Protein AF-A0A7S1MWB8-F1 (afdb_monomer)

Structure (mmCIF, N/CA/C/O backbone):
data_AF-A0A7S1MWB8-F1
#
_entry.id   AF-A0A7S1MWB8-F1
#
loop_
_atom_site.group_PDB
_atom_site.id
_atom_site.type_symbol
_atom_site.label_atom_id
_atom_site.label_alt_id
_atom_site.label_comp_id
_atom_site.label_asym_id
_atom_site.label_entity_id
_atom_site.label_seq_id
_atom_site.pdbx_PDB_ins_code
_atom_site.Cartn_x
_atom_site.Cartn_y
_atom_site.Cartn_z
_atom_site.occupancy
_atom_site.B_iso_or_equiv
_atom_site.auth_seq_id
_atom_site.auth_comp_id
_atom_site.auth_asym_id
_atom_site.auth_atom_id
_atom_site.pdbx_PDB_model_num
ATOM 1 N N . GLN A 1 1 ? -26.493 2.253 20.696 1.00 56.72 1 GLN A N 1
ATOM 2 C CA . GLN A 1 1 ? -25.880 2.794 19.461 1.00 56.72 1 GLN A CA 1
ATOM 3 C C . GLN A 1 1 ? -24.365 2.562 19.425 1.00 56.72 1 GLN A C 1
ATOM 5 O O . GLN A 1 1 ? -23.899 2.051 18.419 1.00 56.72 1 GLN A O 1
ATOM 10 N N . ALA A 1 2 ? -23.616 2.782 20.517 1.00 62.59 2 ALA A N 1
ATOM 11 C CA . ALA A 1 2 ? -22.167 2.504 20.576 1.00 62.59 2 ALA A CA 1
ATOM 12 C C . ALA A 1 2 ? -21.754 1.055 20.207 1.00 62.59 2 ALA A C 1
ATOM 14 O O . ALA A 1 2 ? -20.804 0.874 19.457 1.00 62.59 2 ALA A O 1
ATOM 15 N N . GLN A 1 3 ? -22.499 0.028 20.642 1.00 67.19 3 GLN A N 1
ATOM 16 C CA . GLN A 1 3 ? -22.198 -1.379 20.306 1.00 67.19 3 GLN A CA 1
ATOM 17 C C . GLN A 1 3 ? -22.356 -1.722 18.813 1.00 67.19 3 GLN A C 1
ATOM 19 O O . GLN A 1 3 ? -21.615 -2.552 18.299 1.00 67.19 3 GLN A O 1
ATOM 24 N N . ALA A 1 4 ? -23.293 -1.084 18.102 1.00 66.25 4 ALA A N 1
ATOM 25 C CA . ALA A 1 4 ? -23.489 -1.324 16.669 1.00 66.25 4 ALA A CA 1
ATOM 26 C C . ALA A 1 4 ? -22.370 -0.679 15.834 1.00 66.25 4 ALA A C 1
ATOM 28 O O . ALA A 1 4 ? -21.898 -1.280 14.875 1.00 66.25 4 ALA A O 1
ATOM 29 N N . ILE A 1 5 ? -21.907 0.507 16.247 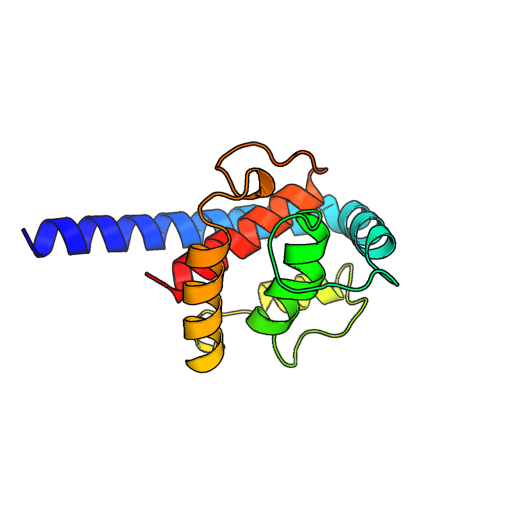1.00 74.62 5 ILE A N 1
ATOM 30 C CA . ILE A 1 5 ? -20.771 1.205 15.627 1.00 74.62 5 ILE A CA 1
ATOM 31 C C . ILE A 1 5 ? -19.480 0.405 15.835 1.00 74.62 5 ILE A C 1
ATOM 33 O O . ILE A 1 5 ? -18.740 0.179 14.885 1.00 74.62 5 ILE A O 1
ATOM 37 N N . GLN A 1 6 ? -19.252 -0.100 17.051 1.00 74.75 6 GLN A N 1
ATOM 38 C CA . GLN A 1 6 ? -18.107 -0.965 17.349 1.00 74.75 6 GLN A CA 1
ATOM 39 C C . GLN A 1 6 ? -18.130 -2.261 16.525 1.00 74.75 6 GLN A C 1
ATOM 41 O O . GLN A 1 6 ? -17.096 -2.673 16.007 1.00 74.75 6 GLN A O 1
ATOM 46 N N . GLY A 1 7 ? -19.303 -2.883 16.361 1.00 77.44 7 GLY A N 1
ATOM 47 C CA . GLY A 1 7 ? -19.458 -4.076 15.525 1.00 77.44 7 GLY A CA 1
ATOM 48 C C . GLY A 1 7 ? -19.180 -3.814 14.042 1.00 77.44 7 GLY A C 1
ATOM 49 O O . GLY A 1 7 ? -18.506 -4.615 13.400 1.00 77.44 7 GLY A O 1
ATOM 50 N N . ALA A 1 8 ? -19.644 -2.681 13.510 1.00 81.00 8 ALA A N 1
ATOM 51 C CA . ALA A 1 8 ? -19.384 -2.287 12.127 1.00 81.00 8 ALA A CA 1
ATOM 52 C C . ALA A 1 8 ? -17.896 -1.986 11.882 1.00 81.00 8 ALA A C 1
ATOM 54 O O . ALA A 1 8 ? -17.334 -2.472 10.905 1.00 81.00 8 ALA A O 1
ATOM 55 N N . ALA A 1 9 ? -17.239 -1.257 12.790 1.00 85.50 9 ALA A N 1
ATOM 56 C CA . ALA A 1 9 ? -15.807 -0.970 12.695 1.00 85.50 9 ALA A CA 1
ATOM 57 C C . ALA A 1 9 ? -14.963 -2.255 12.740 1.00 85.50 9 ALA A C 1
ATOM 59 O O . ALA A 1 9 ? -14.076 -2.451 11.911 1.00 85.50 9 ALA A O 1
ATOM 60 N N . ALA A 1 10 ? -15.289 -3.180 13.649 1.00 88.12 10 ALA A N 1
ATOM 61 C CA . ALA A 1 10 ? -14.609 -4.470 13.732 1.00 88.12 10 ALA A CA 1
ATOM 62 C C . ALA A 1 10 ? -14.763 -5.296 12.443 1.00 88.12 10 ALA A C 1
ATOM 64 O O . ALA A 1 10 ? -13.815 -5.952 12.012 1.00 88.12 10 ALA A O 1
ATOM 65 N N . GLU A 1 11 ? -15.936 -5.253 11.810 1.00 92.62 11 GLU A N 1
ATOM 66 C CA . GLU A 1 11 ? -16.170 -5.938 10.540 1.00 92.62 11 GLU A CA 1
ATOM 67 C C . GLU A 1 11 ? -15.387 -5.299 9.384 1.00 92.62 11 GLU A C 1
ATOM 69 O O . GLU A 1 11 ? -14.790 -6.027 8.592 1.00 92.62 11 GLU A O 1
ATOM 74 N N . VAL A 1 12 ? -15.310 -3.965 9.322 1.00 90.62 12 VAL A N 1
ATOM 75 C CA . VAL A 1 12 ? -14.482 -3.246 8.337 1.00 90.62 12 VAL A CA 1
ATOM 76 C C . VAL A 1 12 ? -13.012 -3.640 8.477 1.00 90.62 12 VAL A C 1
ATOM 78 O O . VAL A 1 12 ? -12.404 -4.059 7.495 1.00 90.62 12 VAL A O 1
ATOM 81 N N . LEU A 1 13 ? -12.464 -3.629 9.696 1.00 93.75 13 LEU A N 1
ATOM 82 C CA . LEU A 1 13 ? -11.088 -4.069 9.957 1.00 93.75 13 LEU A CA 1
ATOM 83 C C . LEU A 1 13 ? -10.867 -5.537 9.558 1.00 93.75 13 LEU A C 1
ATOM 85 O O . LEU A 1 13 ? -9.840 -5.891 8.975 1.00 93.75 13 LEU A O 1
ATOM 89 N N . ARG A 1 14 ? -11.849 -6.409 9.821 1.00 95.06 14 ARG A N 1
ATOM 90 C CA . ARG A 1 14 ? -11.792 -7.826 9.437 1.00 95.06 14 ARG A CA 1
ATOM 91 C C . ARG A 1 14 ? -11.804 -8.014 7.917 1.00 95.06 14 ARG A C 1
ATOM 93 O O . ARG A 1 14 ? -11.180 -8.953 7.418 1.00 95.06 14 ARG A O 1
ATOM 100 N N . LEU A 1 15 ? -12.559 -7.197 7.186 1.00 95.00 15 LEU A N 1
ATOM 101 C CA . LEU A 1 15 ? -12.611 -7.221 5.724 1.00 95.00 15 LEU A CA 1
ATOM 102 C C . LEU A 1 15 ? -11.330 -6.645 5.120 1.00 95.00 15 LEU A C 1
ATOM 104 O O . LEU A 1 15 ? -10.744 -7.309 4.270 1.00 95.00 15 LEU A O 1
ATOM 108 N N . ALA A 1 16 ? -10.835 -5.516 5.632 1.00 93.88 16 ALA A N 1
ATOM 109 C CA . ALA A 1 16 ? -9.567 -4.922 5.214 1.00 93.88 16 ALA A CA 1
ATOM 110 C C . A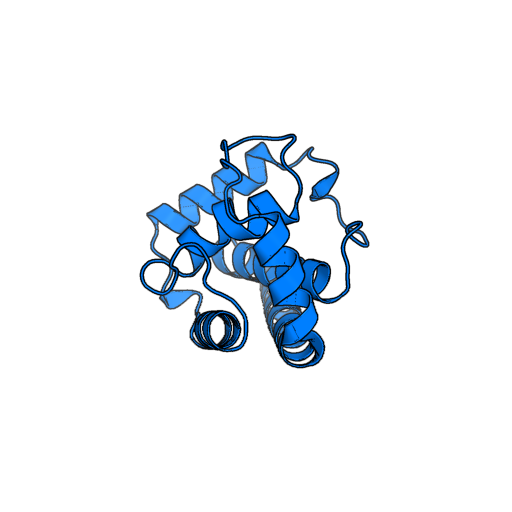LA A 1 16 ? -8.402 -5.910 5.384 1.00 93.88 16 ALA A C 1
ATOM 112 O O . ALA A 1 16 ? -7.662 -6.162 4.440 1.00 93.88 16 ALA A O 1
ATOM 113 N N . GLY A 1 17 ? -8.300 -6.591 6.532 1.00 94.88 17 GLY A N 1
ATOM 114 C CA . GLY A 1 17 ? -7.271 -7.618 6.737 1.00 94.88 17 GLY A CA 1
ATOM 115 C C . GLY A 1 17 ? -7.373 -8.805 5.765 1.00 94.88 17 GLY A C 1
ATOM 116 O O . GLY A 1 17 ? -6.354 -9.346 5.334 1.00 94.88 17 GLY A O 1
ATOM 117 N N . LYS A 1 18 ? -8.592 -9.211 5.376 1.00 96.56 18 LYS A N 1
ATOM 118 C CA . LYS A 1 18 ? -8.782 -10.233 4.332 1.00 96.56 18 LYS A CA 1
ATOM 119 C C . LYS A 1 18 ? -8.365 -9.719 2.956 1.00 96.56 18 LYS A C 1
ATOM 121 O O . LYS A 1 18 ? -7.717 -10.469 2.229 1.00 96.56 18 LYS A O 1
ATOM 126 N N . SER A 1 19 ? -8.719 -8.477 2.626 1.00 94.25 19 SER A N 1
ATOM 127 C CA . SER A 1 19 ? -8.393 -7.868 1.336 1.00 94.25 19 SER A CA 1
ATOM 128 C C . SER A 1 19 ? -6.891 -7.684 1.171 1.00 94.25 19 SER A C 1
ATOM 130 O O . SER A 1 19 ? -6.321 -8.157 0.193 1.00 94.25 19 SER A O 1
ATOM 132 N N . GLN A 1 20 ? -6.217 -7.152 2.197 1.00 95.12 20 GLN A N 1
ATOM 133 C CA . GLN A 1 20 ? -4.762 -6.998 2.213 1.00 95.12 20 GLN A CA 1
ATOM 134 C C . GLN A 1 20 ? -4.044 -8.329 1.954 1.00 95.12 20 GLN A C 1
ATOM 136 O O . GLN A 1 20 ? -3.086 -8.388 1.183 1.00 95.12 20 GLN A O 1
ATOM 141 N N . LYS A 1 21 ? -4.510 -9.419 2.578 1.00 96.00 21 LYS A N 1
ATOM 142 C CA . LYS A 1 21 ? -3.930 -10.747 2.358 1.00 96.00 21 LYS A CA 1
ATOM 143 C C . LYS A 1 21 ? -4.161 -11.244 0.928 1.00 96.00 21 LYS A C 1
ATOM 145 O O . LYS A 1 21 ? -3.215 -11.714 0.306 1.00 96.00 21 LYS A O 1
ATOM 150 N N . ALA A 1 22 ? -5.387 -11.140 0.415 1.00 95.88 22 ALA A N 1
ATOM 151 C CA . ALA A 1 22 ? -5.716 -11.581 -0.940 1.00 95.88 22 ALA A CA 1
ATOM 152 C C . ALA A 1 22 ? -4.920 -10.803 -2.001 1.00 95.88 22 ALA A C 1
ATOM 154 O O . ALA A 1 22 ? -4.369 -11.398 -2.922 1.00 95.88 22 ALA A O 1
ATOM 155 N N . ALA A 1 23 ? -4.791 -9.490 -1.815 1.00 94.81 23 ALA A N 1
ATOM 156 C CA . ALA A 1 23 ? -3.964 -8.620 -2.635 1.00 94.81 23 ALA A CA 1
ATOM 157 C C . ALA A 1 23 ? -2.485 -9.043 -2.626 1.00 94.81 23 ALA A C 1
ATOM 159 O O . ALA A 1 23 ? -1.840 -9.093 -3.670 1.00 94.81 23 ALA A O 1
ATOM 160 N N . LEU A 1 24 ? -1.944 -9.410 -1.460 1.00 96.25 24 LEU A N 1
ATOM 161 C CA . LEU A 1 24 ? -0.563 -9.878 -1.350 1.00 96.25 24 LEU A CA 1
ATOM 162 C C . LEU A 1 24 ? -0.336 -11.236 -2.030 1.00 96.25 24 LEU A C 1
ATOM 164 O O . LEU A 1 24 ? 0.713 -11.441 -2.644 1.00 96.25 24 LEU A O 1
ATOM 168 N N . ASP A 1 25 ? -1.303 -12.149 -1.928 1.00 96.25 25 ASP A N 1
ATOM 169 C CA . ASP A 1 25 ? -1.263 -13.446 -2.609 1.00 96.25 25 ASP A CA 1
ATOM 170 C C . ASP A 1 25 ? -1.287 -13.256 -4.140 1.00 96.25 25 ASP A C 1
ATOM 172 O O . ASP A 1 25 ? -0.488 -13.874 -4.847 1.00 96.25 25 ASP A O 1
ATOM 176 N N . GLU A 1 26 ? -2.117 -12.335 -4.645 1.00 94.38 26 GLU A N 1
ATOM 177 C CA . GLU A 1 26 ? -2.161 -11.957 -6.067 1.00 94.38 26 GLU A CA 1
ATOM 178 C C . GLU A 1 26 ? -0.834 -11.336 -6.530 1.00 94.38 26 GLU A C 1
ATOM 180 O O . GLU A 1 26 ? -0.273 -11.752 -7.544 1.00 94.38 26 GLU A O 1
ATOM 185 N N . LEU A 1 27 ? -0.267 -10.402 -5.756 1.00 94.00 27 LEU A N 1
ATOM 186 C CA . LEU A 1 27 ? 1.038 -9.793 -6.044 1.00 94.00 27 LEU A CA 1
ATOM 187 C C . LEU A 1 27 ? 2.162 -10.833 -6.143 1.00 94.00 27 LEU A C 1
ATOM 189 O O . LEU A 1 27 ? 3.022 -10.735 -7.018 1.00 94.00 27 LEU A O 1
ATOM 193 N N . CYS A 1 28 ? 2.139 -11.866 -5.295 1.00 94.19 28 CYS A N 1
ATOM 194 C CA . CYS A 1 28 ? 3.088 -12.979 -5.385 1.00 94.19 28 CYS A CA 1
ATOM 195 C C . CYS A 1 28 ? 2.929 -13.789 -6.685 1.00 94.19 28 CYS A C 1
ATOM 197 O O . CYS A 1 28 ? 3.902 -14.375 -7.154 1.00 94.19 28 CYS A O 1
ATOM 199 N N . GLY A 1 29 ? 1.727 -13.830 -7.266 1.00 92.56 29 GLY A N 1
ATOM 200 C CA . GLY A 1 29 ? 1.447 -14.489 -8.543 1.00 92.56 29 GLY A CA 1
ATOM 201 C C . GLY A 1 29 ? 1.829 -13.665 -9.777 1.00 92.56 29 GLY A C 1
ATOM 202 O O . GLY A 1 29 ? 1.992 -14.234 -10.855 1.00 92.56 29 GLY A O 1
ATOM 203 N N . CYS A 1 30 ? 2.008 -12.346 -9.638 1.00 89.62 30 CYS A N 1
ATOM 204 C CA . CYS A 1 30 ? 2.208 -11.426 -10.763 1.00 89.62 30 CYS A CA 1
ATOM 205 C C . CYS A 1 30 ? 3.455 -10.525 -10.654 1.00 89.62 30 CYS A C 1
ATOM 207 O O . CYS A 1 30 ? 3.511 -9.465 -11.275 1.00 89.62 30 CYS A O 1
ATOM 209 N N . ILE A 1 31 ? 4.489 -10.971 -9.933 1.00 87.19 31 ILE A N 1
ATOM 210 C CA . ILE A 1 31 ? 5.728 -10.214 -9.654 1.00 87.19 31 ILE A CA 1
ATOM 211 C C . ILE A 1 31 ? 6.337 -9.560 -10.911 1.00 87.19 31 ILE A C 1
ATOM 213 O O . ILE A 1 31 ? 6.679 -8.382 -10.886 1.00 87.19 31 ILE A O 1
ATOM 217 N N . GLY A 1 32 ? 6.413 -10.275 -12.039 1.00 83.44 32 GLY A N 1
ATOM 218 C CA . GLY A 1 32 ? 6.973 -9.720 -13.281 1.00 83.44 32 GLY A CA 1
ATOM 219 C C . GLY A 1 32 ? 6.165 -8.564 -13.892 1.00 83.44 32 GLY A C 1
ATOM 220 O O . GLY A 1 32 ? 6.733 -7.724 -14.584 1.00 83.44 32 GLY A O 1
ATOM 221 N N . LEU A 1 33 ? 4.855 -8.483 -13.627 1.00 86.06 33 LEU A N 1
ATOM 222 C CA . LEU A 1 33 ? 4.016 -7.352 -14.050 1.00 86.06 33 LEU A CA 1
ATOM 223 C C . LEU A 1 33 ? 4.229 -6.127 -13.150 1.00 86.06 33 LEU A C 1
ATOM 225 O O . LEU A 1 33 ? 4.140 -4.997 -13.625 1.00 86.06 33 LEU A O 1
ATOM 229 N N . LEU A 1 34 ? 4.541 -6.350 -11.870 1.00 83.75 34 LEU A N 1
ATOM 230 C CA . LEU A 1 34 ? 4.853 -5.285 -10.919 1.00 83.75 34 LEU A CA 1
ATOM 231 C C . LEU A 1 34 ? 6.148 -4.558 -11.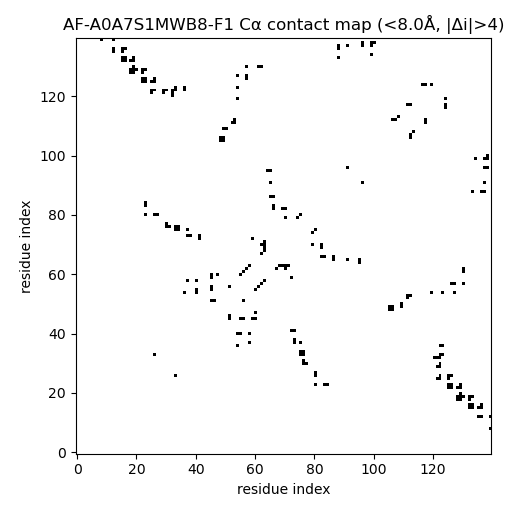299 1.00 83.75 34 LEU A C 1
ATOM 233 O O . LEU A 1 34 ? 6.195 -3.333 -11.242 1.00 83.75 34 LEU A O 1
ATOM 237 N N . ASP A 1 35 ? 7.170 -5.291 -11.747 1.00 87.94 35 ASP A N 1
ATOM 238 C CA . ASP A 1 35 ? 8.437 -4.698 -12.194 1.00 87.94 35 ASP A CA 1
ATOM 239 C C . ASP A 1 35 ? 8.238 -3.717 -13.358 1.00 87.94 35 ASP A C 1
ATOM 241 O O . ASP A 1 35 ? 8.778 -2.609 -13.330 1.00 87.94 35 ASP A O 1
ATOM 245 N N . ALA A 1 36 ? 7.407 -4.085 -14.339 1.00 86.19 36 ALA A N 1
ATOM 246 C CA . ALA A 1 36 ? 7.089 -3.228 -15.480 1.00 86.19 36 ALA A CA 1
ATOM 247 C C . ALA A 1 36 ? 6.332 -1.952 -15.065 1.00 86.19 36 ALA A C 1
ATOM 249 O O . ALA A 1 36 ? 6.613 -0.870 -15.582 1.00 86.19 36 ALA A O 1
ATOM 250 N N . ALA A 1 37 ? 5.405 -2.062 -14.108 1.00 85.44 37 ALA A N 1
ATOM 251 C CA . ALA A 1 37 ? 4.689 -0.908 -13.567 1.00 85.44 37 ALA A CA 1
ATOM 252 C C . ALA A 1 37 ? 5.638 0.042 -12.813 1.00 85.44 37 ALA A C 1
ATOM 254 O O . ALA A 1 37 ? 5.583 1.262 -12.991 1.00 85.44 37 ALA A O 1
ATOM 255 N N . VAL A 1 38 ? 6.572 -0.509 -12.024 1.00 88.56 38 VAL A N 1
ATOM 256 C CA . VAL A 1 38 ? 7.608 0.273 -11.331 1.00 88.56 38 VAL A CA 1
ATOM 257 C C . VAL A 1 38 ? 8.506 1.009 -12.321 1.00 88.56 38 VAL A C 1
ATOM 259 O O . VAL A 1 38 ? 8.773 2.193 -12.112 1.00 88.56 38 VAL A O 1
ATOM 262 N N . ASP A 1 39 ? 8.935 0.369 -13.411 1.00 86.69 39 ASP A N 1
ATOM 263 C CA . ASP A 1 39 ? 9.733 1.030 -14.454 1.00 86.69 39 ASP A CA 1
ATOM 264 C C . ASP A 1 39 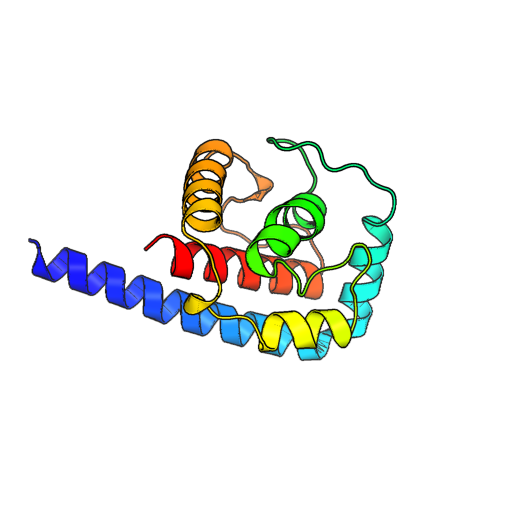? 9.020 2.243 -15.058 1.00 86.69 39 ASP A C 1
ATOM 266 O O . ASP A 1 39 ? 9.655 3.274 -15.283 1.00 86.69 39 ASP A O 1
ATOM 270 N N . GLY A 1 40 ? 7.695 2.173 -15.218 1.00 81.50 40 GLY A N 1
ATOM 271 C CA . GLY A 1 40 ? 6.865 3.307 -15.634 1.00 81.50 40 GLY A CA 1
ATOM 272 C C . GLY A 1 40 ? 6.810 4.471 -14.633 1.00 81.50 40 GLY A C 1
ATOM 273 O O . GLY A 1 40 ? 6.343 5.550 -14.981 1.00 81.50 40 GLY A O 1
ATOM 274 N N . CYS A 1 41 ? 7.290 4.285 -13.399 1.00 82.88 41 CYS A N 1
ATOM 275 C CA . CYS A 1 41 ? 7.326 5.308 -12.347 1.00 82.88 41 CYS A CA 1
ATOM 276 C C . CYS A 1 41 ? 8.732 5.803 -12.003 1.00 82.88 41 CYS A C 1
ATOM 278 O O . CYS A 1 41 ? 8.889 6.878 -11.411 1.00 82.88 41 CYS A O 1
ATOM 280 N N . VAL A 1 42 ? 9.772 5.030 -12.314 1.00 80.06 42 VAL A N 1
ATOM 281 C CA . VAL A 1 42 ? 11.154 5.426 -12.033 1.00 80.06 42 VAL A CA 1
ATOM 282 C C . VAL A 1 42 ? 11.512 6.639 -12.899 1.00 80.06 42 VAL A C 1
ATOM 284 O O . VAL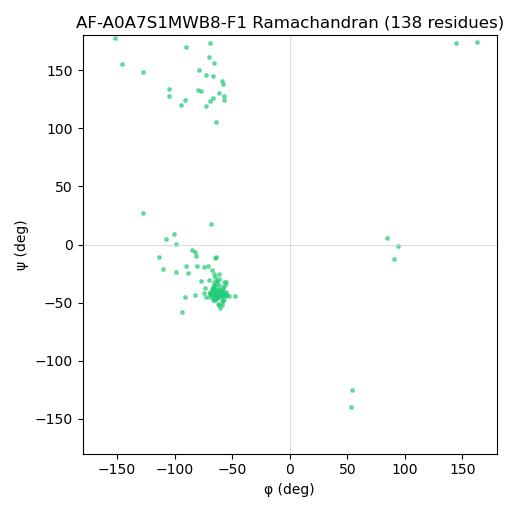 A 1 42 ? 11.343 6.634 -14.111 1.00 80.06 42 VAL A O 1
ATOM 287 N N . GLY A 1 43 ? 11.986 7.713 -12.262 1.00 77.56 43 GLY A N 1
ATOM 288 C CA . GLY A 1 43 ? 12.300 8.985 -12.927 1.00 77.56 43 GLY A CA 1
ATOM 289 C C . GLY A 1 43 ? 11.147 9.994 -12.993 1.00 77.56 43 GLY A C 1
ATOM 290 O O . GLY A 1 43 ? 11.401 11.171 -13.248 1.00 77.56 43 GLY A O 1
ATOM 291 N N . HIS A 1 44 ? 9.910 9.591 -12.688 1.00 84.44 44 HIS A N 1
ATOM 292 C CA . HIS A 1 44 ? 8.801 10.530 -12.530 1.00 84.44 44 HIS A CA 1
ATOM 293 C C . HIS A 1 44 ? 8.846 11.201 -11.152 1.00 84.44 44 HIS A C 1
ATOM 295 O O . HIS A 1 44 ? 9.016 10.543 -10.121 1.00 84.44 44 HIS A O 1
ATOM 301 N N . GLN A 1 45 ? 8.687 12.527 -11.134 1.00 83.62 45 GLN A N 1
ATOM 302 C CA . GLN A 1 45 ? 8.511 13.275 -9.893 1.00 83.62 45 GLN A CA 1
ATOM 303 C C . GLN A 1 45 ? 7.078 13.104 -9.395 1.00 83.62 45 GLN A C 1
ATOM 305 O O . GLN A 1 45 ? 6.128 13.274 -10.155 1.00 83.62 45 GLN A O 1
ATOM 310 N N . TYR A 1 46 ? 6.939 12.787 -8.111 1.00 83.38 46 TYR A N 1
ATOM 311 C CA . TYR A 1 46 ? 5.658 12.803 -7.423 1.00 83.38 46 TYR A CA 1
ATOM 312 C C . TYR A 1 46 ? 5.484 14.150 -6.721 1.00 83.38 46 TYR A C 1
ATOM 314 O O . TYR A 1 46 ? 6.293 14.516 -5.867 1.00 83.38 46 TYR A O 1
ATOM 322 N N . ALA A 1 47 ? 4.432 14.876 -7.090 1.00 83.19 47 ALA A N 1
ATOM 323 C CA . ALA A 1 47 ? 3.969 16.051 -6.367 1.00 83.19 47 ALA A CA 1
ATOM 324 C C . ALA A 1 47 ? 2.707 15.667 -5.598 1.00 83.19 47 ALA A C 1
ATOM 326 O O . ALA A 1 47 ? 1.779 15.112 -6.175 1.00 83.19 47 ALA A O 1
ATOM 327 N N . GLU A 1 48 ? 2.672 15.944 -4.302 1.00 77.81 48 GLU A N 1
ATOM 328 C CA . GLU A 1 48 ? 1.542 15.559 -3.465 1.00 77.81 48 GLU A CA 1
ATOM 329 C C . GLU A 1 48 ? 0.283 16.366 -3.819 1.00 77.81 48 GLU A C 1
ATOM 331 O O . GLU A 1 48 ? 0.305 17.597 -3.785 1.00 77.81 48 GLU A O 1
ATOM 336 N N . GLY A 1 49 ? -0.805 15.671 -4.163 1.00 76.00 49 GLY A N 1
ATOM 337 C CA . GLY A 1 49 ? -2.078 16.275 -4.557 1.00 76.00 49 GLY A CA 1
ATOM 338 C C . GLY A 1 49 ? -2.824 15.491 -5.647 1.00 76.00 49 GLY A C 1
ATOM 339 O O . GLY A 1 49 ? -2.285 14.524 -6.203 1.00 76.00 49 GLY A O 1
ATOM 340 N N . PRO A 1 50 ? -4.067 15.906 -5.958 1.00 79.62 50 PRO A N 1
ATOM 341 C CA . PRO A 1 50 ? -4.904 15.256 -6.963 1.00 79.62 50 PRO A CA 1
ATOM 342 C C . PRO A 1 50 ? -4.326 15.401 -8.377 1.00 79.62 50 PRO A C 1
ATOM 344 O O . PRO A 1 50 ? -3.595 16.346 -8.679 1.00 79.62 50 PRO A O 1
ATOM 347 N N . GLY A 1 51 ? -4.696 14.473 -9.263 1.00 78.38 51 GLY A N 1
ATOM 348 C CA . GLY A 1 51 ? -4.341 14.511 -10.689 1.00 78.38 51 GLY A CA 1
ATOM 349 C C . GLY A 1 51 ? -3.082 13.731 -11.082 1.00 78.38 51 GLY A C 1
ATOM 350 O O . GLY A 1 51 ? -2.764 13.656 -12.269 1.00 78.38 51 GLY A O 1
ATOM 351 N N . ASN A 1 52 ? -2.386 13.112 -10.126 1.00 85.19 52 ASN A N 1
ATOM 352 C CA . ASN A 1 52 ? -1.333 12.143 -10.429 1.00 85.19 52 ASN A CA 1
ATOM 353 C C . ASN A 1 52 ? -1.936 10.777 -10.805 1.00 85.19 52 ASN A C 1
ATOM 355 O O . ASN A 1 52 ? -2.977 10.405 -10.263 1.00 85.19 52 ASN A O 1
ATOM 359 N N . PRO A 1 53 ? -1.270 9.983 -11.666 1.00 83.69 53 PRO A N 1
ATOM 360 C CA . PRO A 1 53 ? -1.691 8.614 -11.942 1.00 83.69 53 PRO A CA 1
ATOM 361 C C . PRO A 1 53 ? -1.742 7.765 -10.658 1.00 83.69 53 PRO A C 1
ATOM 363 O O . PRO A 1 53 ? -0.802 7.841 -9.859 1.00 83.69 53 PRO A O 1
ATOM 366 N N . PRO A 1 54 ? -2.766 6.911 -10.466 1.00 83.44 54 PRO A N 1
ATOM 367 C CA . PRO A 1 54 ? -2.959 6.170 -9.218 1.00 83.44 54 PRO A CA 1
ATOM 368 C C . PRO A 1 54 ? -1.741 5.335 -8.814 1.00 83.44 54 PRO A C 1
ATOM 370 O O . PRO A 1 54 ? -1.313 5.390 -7.663 1.00 83.44 54 PRO A O 1
ATOM 373 N N . PHE A 1 55 ? -1.113 4.629 -9.760 1.00 88.12 55 PHE A N 1
ATOM 374 C CA . PHE A 1 55 ? 0.073 3.825 -9.454 1.00 88.12 55 PHE A CA 1
ATOM 375 C C . PHE A 1 55 ? 1.265 4.684 -8.991 1.00 88.12 55 PHE A C 1
ATOM 377 O O . PHE A 1 55 ? 1.982 4.288 -8.075 1.00 88.12 55 PHE A O 1
ATOM 384 N N . LEU A 1 56 ? 1.435 5.901 -9.529 1.00 88.81 56 LEU A N 1
ATOM 385 C CA . LEU A 1 56 ? 2.473 6.833 -9.074 1.00 88.81 56 LEU A CA 1
ATOM 386 C C . LEU A 1 56 ? 2.208 7.297 -7.635 1.00 88.81 56 LEU A C 1
ATOM 388 O O . LEU A 1 56 ? 3.134 7.332 -6.825 1.00 88.81 56 LEU A O 1
ATOM 392 N N . VAL A 1 57 ? 0.953 7.613 -7.302 1.00 89.75 57 VAL A N 1
ATOM 393 C CA . VAL A 1 57 ? 0.555 8.002 -5.938 1.00 89.75 57 VAL A CA 1
ATOM 394 C C . VAL A 1 57 ? 0.792 6.855 -4.956 1.00 89.75 57 VAL A C 1
ATOM 396 O O . VAL A 1 57 ? 1.386 7.053 -3.897 1.00 89.75 57 VAL A O 1
ATOM 399 N N . VAL A 1 58 ? 0.385 5.640 -5.321 1.00 91.12 58 VAL A N 1
ATOM 400 C CA . VAL A 1 58 ? 0.595 4.434 -4.514 1.00 91.12 58 VAL A CA 1
ATOM 401 C C . VAL A 1 58 ? 2.089 4.190 -4.298 1.00 91.12 58 VAL A C 1
ATOM 403 O O . VAL A 1 58 ? 2.548 4.120 -3.157 1.00 91.12 58 VAL A O 1
ATOM 406 N N . TYR A 1 59 ? 2.866 4.126 -5.378 1.00 91.88 59 TYR A N 1
ATOM 407 C CA . TYR A 1 59 ? 4.262 3.708 -5.336 1.00 91.88 59 TYR A CA 1
ATOM 408 C C . TYR A 1 59 ? 5.209 4.770 -4.755 1.00 91.88 59 TYR A C 1
ATOM 410 O O . TYR A 1 59 ? 6.091 4.438 -3.968 1.00 91.88 59 TYR A O 1
ATOM 418 N N . LYS A 1 60 ? 5.042 6.051 -5.110 1.00 90.00 60 LYS A N 1
ATOM 419 C CA . LYS A 1 60 ? 5.917 7.151 -4.649 1.00 90.00 60 LYS A CA 1
ATOM 420 C C . LYS A 1 60 ? 5.347 7.937 -3.471 1.00 90.00 60 LYS A C 1
ATOM 422 O O . LYS A 1 60 ? 6.105 8.597 -2.765 1.00 90.00 60 LYS A O 1
ATOM 427 N N . GLY A 1 61 ? 4.033 7.924 -3.276 1.00 89.94 61 GLY A N 1
ATOM 428 C CA . GLY A 1 61 ? 3.370 8.657 -2.200 1.00 89.94 61 GLY A CA 1
ATOM 429 C C . GLY A 1 61 ? 3.171 7.797 -0.957 1.00 89.94 61 GLY A C 1
ATOM 430 O O . GLY A 1 61 ? 3.657 8.145 0.121 1.00 89.94 61 GLY A O 1
ATOM 431 N N . LEU A 1 62 ? 2.477 6.670 -1.103 1.00 92.94 62 LEU A N 1
ATOM 432 C CA . LEU A 1 62 ? 1.963 5.893 0.029 1.00 92.94 62 LEU A CA 1
ATOM 433 C C . LEU A 1 62 ? 2.935 4.811 0.510 1.00 92.94 62 LEU A C 1
ATOM 435 O O . LEU A 1 62 ? 3.198 4.725 1.712 1.00 92.94 62 LEU A O 1
ATOM 439 N N . LEU A 1 63 ? 3.536 4.033 -0.397 1.00 94.19 63 LEU A N 1
ATOM 440 C CA . LEU A 1 63 ? 4.482 2.974 -0.022 1.00 94.19 63 LEU A CA 1
ATOM 441 C C . LEU A 1 63 ? 5.686 3.460 0.802 1.00 94.19 63 LEU A C 1
ATOM 443 O O . LEU A 1 63 ? 5.972 2.813 1.810 1.00 94.19 63 LEU A O 1
ATOM 447 N N . PRO A 1 64 ? 6.361 4.588 0.486 1.00 92.88 64 PRO A N 1
ATOM 448 C CA . PRO A 1 64 ? 7.488 5.053 1.296 1.00 92.88 64 PRO A CA 1
ATOM 449 C C . PRO A 1 64 ? 7.088 5.371 2.737 1.00 92.88 64 PRO A C 1
ATOM 451 O O . PRO A 1 64 ? 7.891 5.237 3.654 1.00 92.88 64 PRO A O 1
ATOM 454 N N . ARG A 1 65 ? 5.834 5.784 2.947 1.00 93.38 65 ARG A N 1
ATOM 455 C CA . ARG A 1 65 ? 5.303 6.136 4.266 1.00 93.38 65 ARG A CA 1
ATOM 456 C C . ARG A 1 65 ? 4.865 4.903 5.042 1.00 93.38 65 ARG A C 1
ATOM 458 O O . ARG A 1 65 ? 5.190 4.785 6.218 1.00 93.38 65 ARG A O 1
ATOM 465 N N . LEU A 1 66 ? 4.177 3.975 4.378 1.00 94.81 66 LEU A N 1
ATOM 466 C CA . LEU A 1 66 ? 3.736 2.717 4.980 1.00 94.81 66 LEU A CA 1
ATOM 467 C C . LEU A 1 66 ? 4.924 1.825 5.355 1.00 94.81 66 LEU A C 1
ATOM 469 O O . LEU A 1 66 ? 4.954 1.280 6.456 1.00 94.81 66 LEU A O 1
ATOM 473 N N . LEU A 1 67 ? 5.904 1.692 4.461 1.00 94.19 67 LEU A N 1
ATOM 474 C CA . LEU A 1 67 ? 7.052 0.798 4.627 1.00 94.19 67 LEU A CA 1
ATOM 475 C C . LEU A 1 67 ? 8.245 1.471 5.327 1.00 94.19 67 LEU A C 1
ATOM 477 O O . LEU A 1 67 ? 9.123 0.775 5.845 1.00 94.19 67 LEU A O 1
ATOM 481 N N . GLY A 1 68 ? 8.290 2.807 5.370 1.00 88.31 68 GLY A N 1
ATOM 482 C CA . GLY A 1 68 ? 9.332 3.573 6.053 1.00 88.31 68 GLY A CA 1
ATOM 483 C C . GLY A 1 68 ? 10.738 3.174 5.600 1.00 88.31 68 GLY A C 1
ATOM 484 O O . GLY A 1 68 ? 11.041 3.149 4.410 1.00 88.31 68 GLY A O 1
ATOM 485 N N . GLY A 1 69 ? 11.597 2.807 6.558 1.00 77.56 69 GLY A N 1
ATOM 486 C CA . GLY A 1 69 ? 12.976 2.377 6.287 1.00 77.56 69 GLY A CA 1
ATOM 487 C C . GLY A 1 69 ? 13.111 1.088 5.462 1.00 77.56 69 GLY A C 1
ATOM 488 O O . GLY A 1 69 ? 14.214 0.774 5.025 1.00 77.56 69 GLY A O 1
ATOM 489 N N . GLY A 1 70 ? 12.019 0.345 5.243 1.00 75.56 70 GLY A N 1
ATOM 490 C CA . GLY A 1 70 ? 11.982 -0.806 4.337 1.00 75.56 70 GLY A CA 1
ATOM 491 C C . GLY A 1 70 ? 11.798 -0.434 2.861 1.00 75.56 70 GLY A C 1
ATOM 492 O O . GLY A 1 70 ? 11.878 -1.317 2.011 1.00 75.56 70 GLY A O 1
ATOM 493 N N . PHE A 1 71 ? 11.553 0.842 2.545 1.00 87.06 71 PHE A N 1
ATOM 494 C CA . PHE A 1 71 ? 11.373 1.318 1.176 1.00 87.06 71 PHE A CA 1
ATOM 495 C C . PHE A 1 71 ? 12.595 2.084 0.677 1.00 87.06 71 PHE A C 1
ATOM 497 O O . PHE A 1 71 ? 13.100 2.998 1.327 1.00 87.06 71 PHE A O 1
ATOM 504 N N . THR A 1 72 ? 13.019 1.760 -0.538 1.00 84.69 72 THR A N 1
ATOM 505 C CA . THR A 1 72 ? 13.982 2.541 -1.310 1.00 84.69 72 THR A CA 1
ATOM 506 C C . THR A 1 72 ? 13.397 2.819 -2.683 1.00 84.69 72 THR A C 1
ATOM 508 O O . THR A 1 72 ? 12.626 2.018 -3.213 1.00 84.69 72 THR A O 1
ATOM 511 N N . ASP A 1 73 ? 13.742 3.965 -3.271 1.00 81.75 73 ASP A N 1
ATOM 512 C CA . ASP A 1 73 ? 13.247 4.262 -4.609 1.00 81.75 73 ASP A CA 1
ATOM 513 C C . ASP A 1 73 ? 13.739 3.208 -5.615 1.00 81.75 73 ASP A C 1
ATOM 515 O O . ASP A 1 73 ? 14.922 2.874 -5.663 1.00 81.75 73 ASP A O 1
ATOM 519 N N . GLY A 1 74 ? 12.809 2.672 -6.402 1.00 82.56 74 GLY A N 1
ATOM 520 C CA . GLY A 1 74 ? 13.066 1.576 -7.335 1.00 82.56 74 GLY A CA 1
ATOM 521 C C . GLY A 1 74 ? 13.002 0.164 -6.735 1.00 82.56 74 GLY A C 1
ATOM 522 O O . GLY A 1 74 ? 13.296 -0.779 -7.478 1.00 82.56 74 GLY A O 1
ATOM 523 N N . ILE A 1 75 ? 12.621 -0.002 -5.456 1.00 89.81 75 ILE A N 1
ATOM 524 C CA . ILE A 1 75 ? 12.335 -1.320 -4.869 1.00 89.81 75 ILE A CA 1
ATOM 525 C C . ILE A 1 75 ? 11.232 -2.033 -5.662 1.00 89.81 75 ILE A C 1
ATOM 527 O O . ILE A 1 75 ? 10.165 -1.489 -5.924 1.00 89.81 75 ILE A O 1
ATOM 531 N N . ARG A 1 76 ? 11.492 -3.271 -6.071 1.00 89.25 76 ARG A N 1
ATOM 532 C CA . ARG A 1 76 ? 10.622 -4.010 -6.989 1.00 89.25 76 ARG A CA 1
ATOM 533 C C . ARG A 1 76 ? 10.736 -5.511 -6.765 1.00 89.25 76 ARG A C 1
ATOM 535 O O . ARG A 1 76 ? 11.528 -5.950 -5.924 1.00 89.25 76 ARG A O 1
ATOM 542 N N . GLY A 1 77 ? 9.954 -6.277 -7.511 1.00 88.69 77 GLY A N 1
ATOM 543 C CA . GLY A 1 77 ? 10.012 -7.727 -7.522 1.00 88.69 77 GLY A CA 1
ATOM 544 C C . GLY A 1 77 ? 9.911 -8.344 -6.128 1.00 88.69 77 GLY A C 1
ATOM 545 O O . GLY A 1 77 ? 9.195 -7.853 -5.251 1.00 88.69 77 GLY A O 1
ATOM 546 N N . ASP A 1 78 ? 10.708 -9.385 -5.895 1.00 91.56 78 ASP A N 1
ATOM 547 C CA . ASP A 1 78 ? 10.769 -10.095 -4.614 1.00 91.56 78 ASP A CA 1
ATOM 548 C C . ASP A 1 78 ? 11.109 -9.191 -3.421 1.00 91.56 78 ASP A C 1
ATOM 550 O O . ASP A 1 78 ? 10.626 -9.433 -2.316 1.00 91.56 78 ASP A O 1
ATOM 554 N N . ALA A 1 79 ? 11.912 -8.139 -3.619 1.00 92.06 79 ALA A N 1
ATOM 555 C CA . ALA A 1 79 ? 12.283 -7.223 -2.541 1.00 92.06 79 ALA A CA 1
ATOM 556 C C . ALA A 1 79 ? 11.083 -6.388 -2.077 1.00 92.06 79 ALA A C 1
ATOM 558 O O . ALA A 1 79 ? 10.860 -6.244 -0.873 1.00 92.06 79 ALA A O 1
ATOM 559 N N . LEU A 1 80 ? 10.274 -5.894 -3.021 1.00 92.88 80 LEU A N 1
ATOM 560 C CA . LEU A 1 80 ? 9.028 -5.205 -2.696 1.00 92.88 80 LEU A CA 1
ATOM 561 C C . LEU A 1 80 ? 8.043 -6.176 -2.034 1.00 92.88 80 LEU A C 1
ATOM 563 O O . LEU A 1 80 ? 7.522 -5.869 -0.967 1.00 92.88 80 LEU A O 1
ATOM 567 N N . ILE A 1 81 ? 7.866 -7.385 -2.577 1.00 94.69 81 ILE A N 1
ATOM 568 C CA . ILE A 1 81 ? 7.015 -8.416 -1.959 1.00 94.69 81 ILE A CA 1
ATOM 569 C C . ILE A 1 81 ? 7.456 -8.739 -0.525 1.00 94.69 81 ILE A C 1
ATOM 571 O O . ILE A 1 81 ? 6.614 -8.877 0.364 1.00 94.69 81 ILE A O 1
ATOM 575 N N . ALA A 1 82 ? 8.760 -8.849 -0.271 1.00 94.12 82 ALA A N 1
ATOM 576 C CA . ALA A 1 82 ? 9.290 -9.089 1.066 1.00 94.12 82 ALA A CA 1
ATOM 577 C C . ALA A 1 82 ? 8.976 -7.930 2.026 1.00 94.12 82 ALA A C 1
ATOM 579 O O . ALA A 1 82 ? 8.571 -8.183 3.162 1.00 94.12 82 ALA A O 1
ATOM 580 N N . ALA A 1 83 ? 9.094 -6.678 1.569 1.00 95.00 83 ALA A N 1
ATOM 581 C CA . ALA A 1 83 ? 8.731 -5.505 2.361 1.00 95.00 83 ALA A CA 1
ATOM 582 C C . ALA A 1 83 ? 7.230 -5.485 2.704 1.00 95.00 83 ALA A C 1
ATOM 584 O O . ALA A 1 83 ? 6.873 -5.290 3.865 1.00 95.00 83 ALA A O 1
ATOM 585 N N . LEU A 1 84 ? 6.358 -5.776 1.731 1.00 95.62 84 LEU A N 1
ATOM 586 C CA . LEU A 1 84 ? 4.907 -5.862 1.943 1.00 95.62 84 LEU A CA 1
ATOM 587 C C . LEU A 1 84 ? 4.533 -6.990 2.923 1.00 95.62 84 LEU A C 1
ATOM 589 O O . LEU A 1 84 ? 3.687 -6.797 3.791 1.00 95.62 84 LEU A O 1
ATOM 593 N N . LYS A 1 85 ? 5.194 -8.154 2.835 1.00 94.69 85 LYS A N 1
ATOM 594 C CA . LYS A 1 85 ? 5.006 -9.283 3.771 1.00 94.69 85 LYS A CA 1
ATOM 595 C C . LYS A 1 85 ? 5.457 -8.968 5.196 1.00 94.69 85 LYS A C 1
ATOM 597 O O . LYS A 1 85 ? 4.878 -9.495 6.142 1.00 94.69 85 LYS A O 1
ATOM 602 N N . GLY A 1 86 ? 6.512 -8.169 5.345 1.00 93.31 86 GLY A N 1
ATOM 603 C CA . GLY A 1 86 ? 7.063 -7.776 6.643 1.00 93.31 86 GLY A CA 1
ATOM 604 C C . GLY A 1 86 ? 6.320 -6.622 7.318 1.00 93.31 86 GLY A C 1
ATOM 605 O O . GLY A 1 86 ? 6.587 -6.328 8.484 1.00 93.31 86 GLY A O 1
ATOM 606 N N . TRP A 1 87 ? 5.409 -5.959 6.606 1.00 95.69 87 TRP A N 1
ATOM 607 C CA . TRP A 1 87 ? 4.677 -4.811 7.120 1.00 95.69 87 TRP A CA 1
ATOM 608 C C . TRP A 1 87 ? 3.629 -5.212 8.162 1.00 95.69 87 TRP A C 1
ATOM 610 O O . TRP A 1 87 ? 2.980 -6.253 8.067 1.00 95.69 87 TRP A O 1
ATOM 620 N N . SER A 1 88 ? 3.417 -4.345 9.153 1.00 93.44 88 SER A N 1
ATOM 621 C CA . SER A 1 88 ? 2.302 -4.474 10.088 1.00 93.44 88 SER A CA 1
ATOM 622 C C . SER A 1 88 ? 1.786 -3.105 10.515 1.00 93.44 88 SER A C 1
ATOM 624 O O . SER A 1 88 ? 2.529 -2.131 10.588 1.00 93.44 88 SER A O 1
ATOM 626 N N . VAL A 1 89 ? 0.521 -3.038 10.919 1.00 93.50 89 VAL A N 1
ATOM 627 C CA . VAL A 1 89 ? -0.090 -1.813 11.463 1.00 93.50 89 VAL A CA 1
ATOM 628 C C . VAL A 1 89 ? 0.701 -1.249 12.657 1.00 93.50 89 VAL A C 1
ATOM 630 O O . VAL A 1 89 ? 0.757 -0.035 12.863 1.00 93.50 89 VAL A O 1
ATOM 633 N N . GLY A 1 90 ? 1.336 -2.124 13.446 1.00 92.06 90 GLY A N 1
ATOM 634 C CA . GLY A 1 90 ? 2.143 -1.747 14.608 1.00 92.06 90 GLY A CA 1
ATOM 635 C C . GLY A 1 90 ? 3.468 -1.058 14.267 1.00 92.06 90 GLY A C 1
ATOM 636 O O . GLY A 1 90 ? 4.017 -0.381 15.131 1.00 92.06 90 GLY A O 1
ATOM 637 N N . SER A 1 91 ? 3.974 -1.184 13.033 1.00 89.44 91 SER A N 1
ATOM 638 C CA . SER A 1 91 ? 5.200 -0.495 12.601 1.00 89.44 91 SER A CA 1
ATOM 639 C C . SER A 1 91 ? 4.961 0.939 12.117 1.00 89.44 91 SER A C 1
ATOM 641 O O . SER A 1 91 ? 5.921 1.646 11.823 1.00 89.44 91 SER A O 1
ATOM 643 N N . VAL A 1 92 ? 3.702 1.384 12.037 1.00 93.62 92 VAL A N 1
ATOM 644 C CA . VAL A 1 92 ? 3.332 2.712 11.529 1.00 93.62 92 VAL A CA 1
ATOM 645 C C . VAL A 1 92 ? 3.285 3.738 12.663 1.00 93.62 92 VAL A C 1
ATOM 647 O O . VAL A 1 92 ? 2.549 3.568 13.640 1.00 93.62 92 VAL A O 1
ATOM 650 N N . SER A 1 93 ? 4.047 4.827 12.523 1.00 93.62 93 SE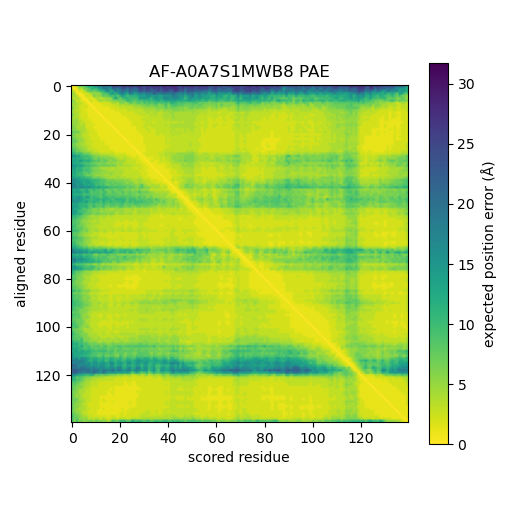R A N 1
ATOM 651 C CA . SER A 1 93 ? 4.088 5.919 13.504 1.00 93.62 93 SER A CA 1
ATOM 652 C C . SER A 1 93 ? 2.788 6.735 13.526 1.00 93.62 93 SER A C 1
ATOM 654 O O . SER A 1 93 ? 2.002 6.727 12.578 1.00 93.62 93 SER A O 1
ATOM 656 N N . SER A 1 94 ? 2.564 7.490 14.604 1.00 93.94 94 SER A N 1
ATOM 657 C CA . SER A 1 94 ? 1.414 8.401 14.711 1.00 93.94 94 SER A CA 1
ATOM 658 C C . SER A 1 94 ? 1.440 9.528 13.673 1.00 93.94 94 SER A C 1
ATOM 660 O O . SER A 1 94 ? 0.385 9.963 13.224 1.00 93.94 94 SER A O 1
ATOM 662 N N . GLU A 1 95 ? 2.629 9.979 13.266 1.00 95.38 95 GLU A N 1
ATOM 663 C CA . GLU A 1 95 ? 2.803 10.966 12.195 1.00 95.38 95 GLU A CA 1
ATOM 664 C C . GLU A 1 95 ? 2.331 10.412 10.849 1.00 95.38 95 GLU A C 1
ATOM 666 O O . GLU A 1 95 ? 1.574 11.075 10.143 1.00 95.38 95 GLU A O 1
ATOM 671 N N . VAL A 1 96 ? 2.704 9.169 10.525 1.00 94.81 96 VAL A N 1
ATOM 672 C CA . VAL A 1 96 ? 2.242 8.518 9.295 1.00 94.81 96 VAL A CA 1
ATOM 673 C C . VAL A 1 96 ? 0.732 8.289 9.338 1.00 94.81 96 VAL A C 1
ATOM 675 O O . VAL A 1 96 ? 0.071 8.537 8.340 1.00 94.81 96 VAL A O 1
ATOM 678 N N . ARG A 1 97 ? 0.153 7.888 10.477 1.00 95.12 97 ARG A N 1
ATOM 679 C CA . ARG A 1 97 ? -1.312 7.741 1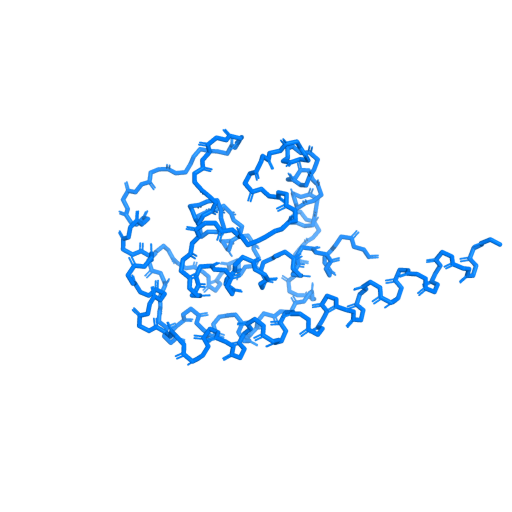0.598 1.00 95.12 97 ARG A CA 1
ATOM 680 C C . ARG A 1 97 ? -2.050 9.041 10.302 1.00 95.12 97 ARG A C 1
ATOM 682 O O . ARG A 1 97 ? -2.936 9.038 9.457 1.00 95.12 97 ARG A O 1
ATOM 689 N N . ARG A 1 98 ? -1.620 10.149 10.916 1.00 95.31 98 ARG A N 1
ATOM 690 C CA . ARG A 1 98 ? -2.191 11.476 10.643 1.00 95.31 98 ARG A CA 1
ATOM 691 C C . ARG A 1 98 ? -2.074 11.840 9.166 1.00 95.31 98 ARG A C 1
ATOM 693 O O . ARG A 1 98 ? -3.033 12.315 8.573 1.00 95.31 98 ARG A O 1
ATOM 700 N N . TYR A 1 99 ? -0.921 11.567 8.559 1.00 94.00 99 TYR A N 1
ATOM 701 C CA . TYR A 1 99 ? -0.742 11.782 7.128 1.00 94.00 99 TYR A CA 1
ATOM 702 C C . TYR A 1 99 ? -1.749 10.979 6.292 1.00 94.00 99 TYR A C 1
ATOM 704 O O . TYR A 1 99 ? -2.289 11.505 5.325 1.00 94.00 99 TYR A O 1
ATOM 712 N N . LEU A 1 100 ? -1.991 9.708 6.630 1.00 93.75 100 LEU A N 1
ATOM 713 C CA . LEU A 1 100 ? -2.931 8.857 5.896 1.00 93.75 100 LEU A CA 1
ATOM 714 C C . LEU A 1 100 ? -4.380 9.342 6.049 1.00 93.75 100 LEU A C 1
ATOM 716 O O . LEU A 1 100 ? -5.128 9.300 5.076 1.00 93.75 100 LEU A O 1
ATOM 720 N N . GLU A 1 101 ? -4.759 9.849 7.224 1.00 93.31 101 GLU A N 1
ATOM 721 C CA . GLU A 1 101 ? -6.061 10.496 7.453 1.00 93.31 101 GLU A CA 1
ATOM 722 C C . GLU A 1 101 ? -6.218 11.737 6.554 1.00 93.31 101 GLU A C 1
ATOM 724 O O . GLU A 1 101 ? -7.156 11.816 5.761 1.00 93.31 101 GLU A O 1
ATOM 729 N N . GLU A 1 102 ? -5.241 12.650 6.574 1.00 92.56 102 GLU A N 1
ATOM 730 C CA . GLU A 1 102 ? -5.221 13.854 5.724 1.00 92.56 102 GLU A CA 1
ATOM 731 C C . GLU A 1 102 ? -5.146 13.519 4.221 1.00 92.56 102 GLU A C 1
ATOM 733 O O . GLU A 1 102 ? -5.638 14.261 3.366 1.00 92.56 102 GLU A O 1
ATOM 738 N N . PHE A 1 103 ? -4.499 12.408 3.862 1.00 90.94 103 PHE A N 1
ATOM 739 C CA . PHE A 1 103 ? -4.471 11.898 2.494 1.00 90.94 103 PHE A CA 1
ATOM 740 C C . PHE A 1 103 ? -5.871 11.473 2.040 1.00 90.94 103 PHE A C 1
ATOM 742 O O . PHE A 1 103 ? -6.303 11.894 0.967 1.00 90.94 103 PHE A O 1
ATOM 749 N N . CYS A 1 104 ? -6.597 10.707 2.861 1.00 88.56 104 CYS A N 1
ATOM 750 C CA . CYS A 1 104 ? -7.962 10.278 2.547 1.00 88.56 104 CYS A CA 1
ATOM 751 C C . CYS A 1 104 ? -8.896 11.475 2.354 1.00 88.56 104 CYS A C 1
ATOM 753 O O . CYS A 1 104 ? -9.680 11.496 1.410 1.00 88.56 104 CYS A O 1
ATOM 755 N N . GLU A 1 105 ? -8.781 12.498 3.204 1.00 89.00 105 GLU A N 1
ATOM 756 C CA . GLU A 1 105 ? -9.582 13.720 3.082 1.00 89.00 105 GLU A CA 1
ATOM 757 C C . GLU A 1 105 ? -9.293 14.480 1.780 1.00 89.00 105 GLU A C 1
ATOM 759 O O . GLU A 1 105 ? -10.219 14.900 1.088 1.00 89.00 105 GLU A O 1
ATOM 764 N N . ARG A 1 106 ? -8.016 14.628 1.400 1.00 87.81 106 ARG A N 1
ATOM 765 C CA . ARG A 1 106 ? -7.627 15.344 0.169 1.00 87.81 106 ARG A CA 1
ATOM 766 C C . ARG A 1 106 ? -8.000 14.610 -1.115 1.00 87.81 106 ARG A C 1
ATOM 768 O O . ARG A 1 106 ? -8.238 15.268 -2.125 1.00 87.81 106 ARG A O 1
ATOM 775 N N . HIS A 1 107 ? -8.026 13.279 -1.086 1.00 85.44 107 HIS A N 1
ATOM 776 C CA . HIS A 1 107 ? -8.349 12.441 -2.243 1.00 85.44 107 HIS A CA 1
ATOM 777 C C . HIS A 1 107 ? -9.797 11.922 -2.236 1.00 85.44 107 HIS A C 1
ATOM 779 O O . HIS A 1 107 ? -10.150 11.125 -3.099 1.00 85.44 107 HIS A O 1
ATOM 785 N N . ALA A 1 108 ? -10.656 12.398 -1.326 1.00 83.06 108 ALA A N 1
ATOM 786 C CA . ALA A 1 108 ? -12.042 11.933 -1.202 1.00 83.06 108 ALA A CA 1
ATOM 787 C C . ALA A 1 108 ? -12.855 12.058 -2.508 1.00 83.06 108 ALA A C 1
ATOM 789 O O . ALA A 1 108 ? -13.682 11.197 -2.809 1.00 83.06 108 ALA A O 1
ATOM 790 N N . ASP A 1 109 ? -12.591 13.103 -3.299 1.00 81.44 109 ASP A N 1
ATOM 791 C CA . ASP A 1 109 ? -13.274 13.369 -4.571 1.00 81.44 109 ASP A CA 1
ATOM 792 C C . ASP A 1 109 ? -12.481 12.910 -5.810 1.00 81.44 109 ASP A C 1
ATOM 794 O O . ASP A 1 109 ? -12.948 13.084 -6.941 1.00 81.44 109 ASP A O 1
ATOM 798 N N . ASP A 1 110 ? -11.295 12.324 -5.622 1.00 82.12 110 ASP A N 1
ATOM 799 C CA . ASP A 1 110 ? -10.409 11.914 -6.710 1.00 82.12 110 ASP A CA 1
ATOM 800 C C . ASP A 1 110 ? -10.963 10.668 -7.420 1.00 82.12 110 ASP A C 1
ATOM 802 O O . ASP A 1 110 ? -11.146 9.601 -6.829 1.00 82.12 110 ASP A O 1
ATOM 806 N N . GLU A 1 111 ? -11.243 10.799 -8.719 1.00 74.62 111 GLU A N 1
ATOM 807 C CA . GLU A 1 111 ? -11.853 9.740 -9.528 1.00 74.62 111 GLU A CA 1
ATOM 808 C C . GLU A 1 111 ? -10.992 8.477 -9.593 1.00 74.62 111 GLU A C 1
ATOM 810 O O . GLU A 1 111 ? -11.530 7.382 -9.758 1.00 74.62 111 GLU A O 1
ATOM 815 N N . TYR A 1 112 ? -9.677 8.613 -9.406 1.00 71.88 112 TYR A N 1
ATOM 816 C CA . TYR A 1 112 ? -8.743 7.492 -9.408 1.00 71.88 112 TYR A CA 1
ATOM 817 C C . TYR A 1 112 ? -8.804 6.629 -8.145 1.00 71.88 112 TYR A C 1
ATOM 819 O O . TYR A 1 112 ? -8.372 5.479 -8.201 1.00 71.88 112 TYR A O 1
ATOM 827 N N . PHE A 1 113 ? -9.349 7.156 -7.045 1.00 72.38 113 PHE A N 1
ATOM 828 C CA . PHE A 1 113 ? -9.476 6.465 -5.755 1.00 72.38 113 PHE A CA 1
ATOM 829 C C . PHE A 1 113 ? -10.921 6.068 -5.437 1.00 72.38 113 PHE A C 1
ATOM 831 O O . PHE A 1 113 ? -11.200 5.530 -4.367 1.00 72.38 113 PHE A O 1
ATOM 838 N N . ARG A 1 114 ? -11.859 6.295 -6.367 1.00 68.00 114 ARG A N 1
ATOM 839 C CA . ARG A 1 114 ? -13.228 5.792 -6.223 1.00 68.00 114 ARG A CA 1
ATOM 840 C C . ARG A 1 114 ? -13.244 4.258 -6.282 1.00 68.00 114 ARG A C 1
ATOM 842 O O . ARG A 1 114 ? -12.499 3.682 -7.074 1.00 68.00 114 ARG A O 1
ATOM 849 N N . PRO A 1 115 ? -14.135 3.593 -5.523 1.00 58.88 115 PRO A N 1
ATOM 850 C CA . PRO A 1 115 ? -14.285 2.142 -5.580 1.00 58.88 115 PRO A CA 1
ATOM 851 C C . PRO A 1 115 ? -14.603 1.657 -7.002 1.00 58.88 115 PRO A C 1
ATOM 853 O O . PRO A 1 115 ? -15.588 2.089 -7.606 1.00 58.88 115 PRO A O 1
ATOM 856 N N . GLY A 1 116 ? -13.797 0.738 -7.532 1.00 63.81 116 GLY A N 1
ATOM 857 C CA . GLY A 1 116 ? -13.985 0.152 -8.859 1.00 63.81 116 GLY A CA 1
ATOM 858 C C . GLY A 1 116 ? -12.713 -0.524 -9.375 1.00 63.81 116 GLY A C 1
ATOM 859 O O . GLY A 1 116 ? -11.672 -0.442 -8.732 1.00 63.81 116 GLY A O 1
ATOM 860 N N . PRO A 1 117 ? -12.761 -1.209 -10.530 1.00 59.34 117 PRO A N 1
ATOM 861 C CA . PRO A 1 117 ? -11.543 -1.669 -11.181 1.00 59.34 117 PRO A CA 1
ATOM 862 C C . PRO A 1 117 ? -10.726 -0.443 -11.604 1.00 59.34 117 PRO A C 1
ATOM 864 O O . PRO A 1 117 ? -11.089 0.254 -12.555 1.00 59.34 117 PRO A O 1
ATOM 867 N N . HIS A 1 118 ? -9.640 -0.164 -10.883 1.00 64.56 118 HIS A N 1
ATOM 868 C CA . HIS A 1 118 ? -8.671 0.840 -11.303 1.00 64.56 118 HIS A CA 1
ATOM 869 C C . HIS A 1 118 ? -8.132 0.413 -12.677 1.00 64.56 118 HIS A C 1
ATOM 871 O O . HIS A 1 118 ? -7.967 -0.775 -12.957 1.00 64.56 118 HIS A O 1
ATOM 877 N N . LEU A 1 119 ? -7.934 1.371 -13.584 1.00 60.62 119 LEU A N 1
ATOM 878 C CA . LEU A 1 119 ? -7.612 1.121 -15.001 1.00 60.62 119 LEU A CA 1
ATOM 879 C C . LEU A 1 119 ? -6.209 0.506 -15.226 1.00 60.62 119 LEU A C 1
ATOM 881 O O . LEU A 1 119 ? -5.683 0.571 -16.336 1.00 60.62 119 LEU A O 1
ATOM 885 N N . GLY A 1 120 ? -5.602 -0.059 -14.180 1.00 67.06 120 GLY A N 1
ATOM 886 C CA . GLY A 1 120 ? -4.313 -0.730 -14.205 1.00 67.06 120 GLY A CA 1
ATOM 887 C C . GLY A 1 120 ? -4.398 -2.230 -14.501 1.00 67.06 120 GLY A C 1
ATOM 888 O O . GLY A 1 120 ? -5.469 -2.845 -14.524 1.00 67.06 120 GLY A O 1
ATOM 889 N N . GLY A 1 121 ? -3.233 -2.832 -14.736 1.00 84.31 121 G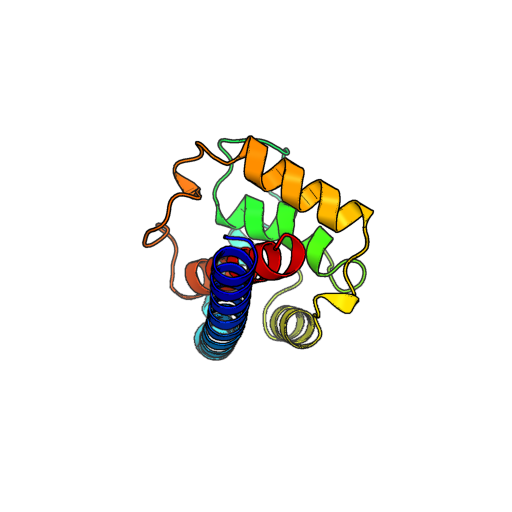LY A N 1
ATOM 890 C CA . GLY A 1 121 ? -3.052 -4.278 -14.826 1.00 84.31 121 GLY A CA 1
ATOM 891 C C . GLY A 1 121 ? -3.241 -4.982 -13.475 1.00 84.31 121 GLY A C 1
ATOM 892 O O . GLY A 1 121 ? -3.351 -4.350 -12.427 1.00 84.31 121 GLY A O 1
ATOM 893 N N . ALA A 1 122 ? -3.238 -6.320 -13.484 1.00 87.69 122 ALA A N 1
ATOM 894 C CA . ALA A 1 122 ? -3.483 -7.137 -12.286 1.00 87.69 122 ALA A CA 1
ATOM 895 C C . ALA A 1 122 ? -2.576 -6.768 -11.092 1.00 87.69 122 ALA A C 1
ATOM 897 O O . ALA A 1 122 ? -3.070 -6.599 -9.980 1.00 87.69 122 ALA A O 1
ATOM 898 N N . ALA A 1 123 ? -1.275 -6.558 -11.331 1.00 89.06 123 ALA A N 1
ATOM 899 C CA . ALA A 1 123 ? -0.322 -6.176 -10.286 1.00 89.06 123 ALA A CA 1
ATOM 900 C C . ALA A 1 123 ? -0.585 -4.782 -9.699 1.00 89.06 123 ALA A C 1
ATOM 902 O O . ALA A 1 123 ? -0.437 -4.581 -8.497 1.00 89.06 123 ALA A O 1
ATOM 903 N N . GLU A 1 124 ? -0.987 -3.819 -10.528 1.00 89.06 124 GLU A N 1
ATOM 904 C CA . GLU A 1 124 ? -1.270 -2.449 -10.088 1.00 89.06 124 GLU A CA 1
ATOM 905 C C . GLU A 1 124 ? -2.533 -2.417 -9.226 1.00 89.06 124 GLU A C 1
ATOM 907 O O . GLU A 1 124 ? -2.538 -1.796 -8.166 1.00 89.06 124 GLU A O 1
ATOM 912 N N . ASN A 1 125 ? -3.564 -3.163 -9.634 1.00 88.81 125 ASN A N 1
ATOM 913 C CA . ASN A 1 125 ? -4.806 -3.300 -8.877 1.00 88.81 125 ASN A CA 1
ATOM 914 C C . ASN A 1 125 ? -4.579 -4.023 -7.549 1.00 88.81 125 ASN A C 1
ATOM 916 O O . ASN A 1 125 ? -5.077 -3.583 -6.518 1.00 88.81 125 ASN A O 1
ATOM 920 N N . ALA A 1 126 ? -3.782 -5.093 -7.549 1.00 91.94 126 ALA A N 1
ATOM 921 C CA . ALA A 1 126 ? -3.434 -5.793 -6.322 1.00 91.94 126 ALA A CA 1
ATOM 922 C C . ALA A 1 126 ? -2.598 -4.907 -5.381 1.00 91.94 126 ALA A C 1
ATOM 924 O O . ALA A 1 126 ? -2.830 -4.895 -4.176 1.00 91.94 126 ALA A O 1
ATOM 925 N N . LEU A 1 127 ? -1.666 -4.102 -5.903 1.00 92.62 127 LEU A N 1
ATOM 926 C CA . LEU A 1 127 ? -0.911 -3.158 -5.077 1.00 92.62 127 LEU A CA 1
ATOM 927 C C . LEU A 1 127 ? -1.804 -2.053 -4.505 1.00 92.62 127 LEU A C 1
ATOM 929 O O . LEU A 1 127 ? -1.651 -1.693 -3.338 1.00 92.62 127 LEU A O 1
ATOM 933 N N . PHE A 1 128 ? -2.733 -1.536 -5.309 1.00 91.00 128 PHE A N 1
ATOM 934 C CA . PHE A 1 128 ? -3.711 -0.553 -4.862 1.00 91.00 128 PHE A CA 1
ATOM 935 C C . PHE A 1 128 ? -4.558 -1.111 -3.717 1.00 91.00 128 PHE A C 1
ATOM 937 O O . PHE A 1 128 ? -4.608 -0.506 -2.652 1.00 91.00 128 PHE A O 1
ATOM 944 N N . GLU A 1 129 ? -5.140 -2.296 -3.902 1.00 91.62 129 GLU A N 1
ATOM 945 C CA . GLU A 1 129 ? -5.968 -2.964 -2.894 1.00 91.62 129 GLU A CA 1
ATOM 946 C C . GLU A 1 129 ? -5.183 -3.228 -1.603 1.00 91.62 129 GLU A C 1
ATOM 948 O O . GLU A 1 129 ? -5.685 -3.029 -0.496 1.00 91.62 129 GLU A O 1
ATOM 953 N N . TRP A 1 130 ? -3.912 -3.632 -1.723 1.00 94.88 130 TRP A N 1
ATOM 954 C CA . TRP A 1 130 ? -3.046 -3.804 -0.562 1.00 94.88 130 TRP A CA 1
ATOM 955 C C . TRP A 1 130 ? -2.858 -2.485 0.197 1.00 94.88 130 TRP A C 1
ATOM 957 O O . TRP A 1 130 ? -2.928 -2.470 1.428 1.00 94.88 130 TRP A O 1
ATOM 967 N N . VAL A 1 131 ? -2.632 -1.374 -0.511 1.00 94.38 131 VAL A N 1
ATOM 968 C CA . VAL A 1 131 ? -2.449 -0.052 0.101 1.00 94.38 131 VAL A CA 1
ATOM 969 C C . VAL A 1 131 ? -3.745 0.479 0.708 1.00 94.38 131 VAL A C 1
ATOM 971 O O . VAL A 1 131 ? -3.710 0.923 1.853 1.00 94.38 131 VAL A O 1
ATOM 974 N N . ASP A 1 132 ? -4.878 0.379 0.018 1.00 91.62 132 ASP A N 1
ATOM 975 C CA . ASP A 1 132 ? -6.186 0.824 0.518 1.00 91.62 132 ASP A CA 1
ATOM 976 C C . ASP A 1 132 ? -6.589 0.085 1.805 1.00 91.62 132 ASP A C 1
ATOM 978 O O . ASP A 1 132 ? -6.927 0.688 2.832 1.00 91.62 132 ASP A O 1
ATOM 982 N N . ALA A 1 133 ? -6.413 -1.237 1.810 1.00 94.00 133 ALA A N 1
ATOM 983 C CA . ALA A 1 133 ? -6.626 -2.044 3.000 1.00 94.00 133 ALA A CA 1
ATOM 984 C C . ALA A 1 133 ? -5.660 -1.664 4.137 1.00 94.00 133 ALA A C 1
ATOM 986 O O . ALA A 1 133 ? -6.064 -1.611 5.300 1.00 94.00 133 ALA A O 1
ATOM 987 N N . SER A 1 134 ? -4.395 -1.360 3.823 1.00 96.00 134 SER A N 1
ATOM 988 C CA . SER A 1 134 ? -3.401 -0.914 4.812 1.00 96.00 134 SER A CA 1
ATOM 989 C C . SER A 1 134 ? -3.774 0.429 5.437 1.00 96.00 134 SER A C 1
ATOM 991 O O . SER A 1 134 ? -3.639 0.594 6.648 1.00 96.00 134 SER A O 1
ATOM 993 N N . ILE A 1 135 ? -4.275 1.369 4.631 1.00 94.00 135 ILE A N 1
ATOM 994 C CA . ILE A 1 135 ? -4.776 2.665 5.095 1.00 94.00 135 ILE A CA 1
ATOM 995 C C . ILE A 1 135 ? -5.959 2.453 6.032 1.00 94.00 135 ILE A C 1
ATOM 997 O O . ILE A 1 135 ? -5.914 2.927 7.163 1.00 94.00 135 ILE A O 1
ATOM 1001 N N . THR A 1 136 ? -6.951 1.663 5.614 1.00 93.25 136 THR A N 1
ATOM 1002 C CA . THR A 1 136 ? -8.127 1.333 6.432 1.00 93.25 136 THR A CA 1
ATOM 1003 C C . THR A 1 136 ? -7.730 0.737 7.784 1.00 93.25 136 THR A C 1
ATOM 1005 O O . THR A 1 136 ? -8.255 1.133 8.820 1.00 93.25 136 THR A O 1
ATOM 1008 N N . LEU A 1 137 ? -6.762 -0.183 7.807 1.00 94.12 137 LEU A N 1
ATOM 1009 C CA . LEU A 1 137 ? -6.248 -0.772 9.049 1.00 94.12 137 LEU A CA 1
ATOM 1010 C C . LEU A 1 137 ? -5.482 0.229 9.936 1.00 94.12 137 LEU A C 1
ATOM 1012 O O . LEU A 1 137 ? -5.300 -0.012 11.132 1.00 94.12 137 LEU A O 1
ATOM 1016 N N . CYS A 1 138 ? -4.974 1.321 9.363 1.00 93.94 138 CYS A N 1
ATOM 1017 C CA . CYS A 1 138 ? -4.262 2.367 10.087 1.00 93.94 138 CYS A CA 1
ATOM 1018 C C . CYS A 1 138 ? -5.180 3.469 10.633 1.00 93.94 138 CYS A C 1
ATOM 1020 O O . CYS A 1 138 ? -4.777 4.120 11.603 1.00 93.94 138 CYS A O 1
ATOM 1022 N N . THR A 1 139 ? -6.354 3.682 10.035 1.00 88.69 139 THR A N 1
ATOM 1023 C CA . THR A 1 139 ? -7.226 4.839 10.307 1.00 88.69 139 THR A CA 1
ATOM 1024 C C . THR A 1 139 ? -8.568 4.496 10.968 1.00 88.69 139 THR A C 1
ATOM 1026 O O . THR A 1 139 ? -9.246 5.408 11.437 1.00 88.69 139 THR A O 1
ATOM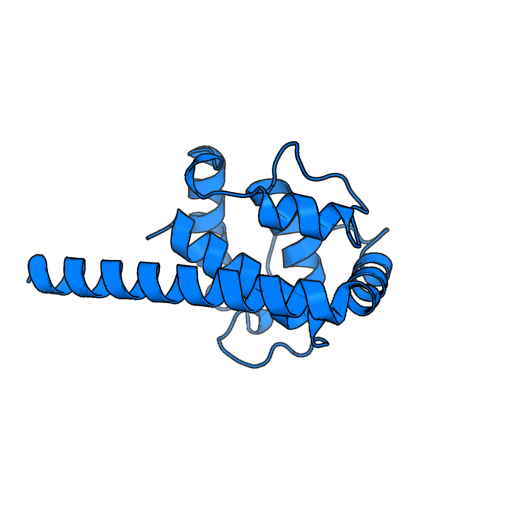 1029 N N . MET A 1 140 ? -8.945 3.213 11.052 1.00 83.25 140 MET A N 1
ATOM 1030 C CA . MET A 1 140 ? -10.176 2.721 11.708 1.00 83.25 140 MET A CA 1
ATOM 1031 C C . MET A 1 140 ? -9.894 2.001 13.030 1.00 83.25 140 MET A C 1
ATOM 1033 O O . MET A 1 140 ? -10.752 2.097 13.938 1.00 83.25 140 MET A O 1
#

Mean predicted aligned error: 4.86 Å

Foldseek 3Di:
DVVVVVVVLVVLLVVLVVLLVVLLVLCLVPQVQFLVLLVVQQPDDDDPAADDQLLNCLQVPQCCQQLPVLDDRSQGGPSVSVSSVPGDLVVHDPVSLVVLVVSCVRCVVHPQLPPDPRPDDSNSSSSSSNRVSSNSNNHD

Sequence (140 aa):
QAQAIQGAAAEVLRLAGKSQKAALDELCGCIGLLDAAVDGCVGHQYAEGPGNPPFLVVYKGLLPRLLGGGFTDGIRGDALIAALKGWSVGSVSSEVRRYLEEFCERHADDEYFRPGPHLGGAAENALFEWVDASITLCTM

Nearest PDB structures (foldseek):
  3j1u-assembly1_A  TM=5.815E-01  e=1.603E-01  Mus musculus
  7jtk-assembly1_C  TM=4.895E-01  e=7.320E+00  Chlamydomonas reinhardtii
  2lqg-assembly1_A  TM=2.281E-01  e=2.268E+00  Mus musculus

Secondary structure (DSSP, 8-state):
-HHHHHHHHHHHHHHHHHHHHHHHHHHHH-HHHHHHHHHTTTTPPP-SSTTS-HHHIIIIIIHHHHHGGG--TT--HHHHHHHHHH--GGG--HHHHHHHHHHHHHTTT-GGGSSS--SS-HHHHHHHHHHHHHHHHHH-

Solvent-accessible surface area (backbone atoms only — not comparable to full-atom values): 8126 Å² total; per-residue (Å²): 112,71,69,59,54,52,52,52,52,54,49,51,48,55,48,27,57,51,45,26,50,54,18,50,56,49,36,71,75,31,36,76,56,39,39,56,56,48,59,77,40,64,89,62,85,80,71,94,64,84,90,62,58,58,66,49,45,45,61,68,56,44,43,45,58,69,48,38,94,69,48,57,95,84,65,42,43,71,62,38,53,50,42,63,70,70,58,55,72,87,76,52,50,72,67,50,39,54,49,53,51,56,46,50,65,70,41,68,83,38,78,75,72,50,95,68,88,55,96,59,57,75,32,52,41,22,51,47,44,28,50,54,21,49,49,49,61,58,74,113

Organism: Hemiselmis andersenii (NCBI:txid464988)

Radius of gyration: 14.83 Å; Cα contacts (8 Å, |Δi|>4): 133; chains: 1; bounding box: 40×31×36 Å

pLDDT: mean 86.93, std 9.13, range [56.72, 96.56]